Protein AF-A0A940BAD7-F1 (afdb_monomer_lite)

Sequence (75 aa):
MISYDAASTILTVKFPSNSQGGTVEVFRNGTKVAGVTANSGTTFSCRLCEYGTGNYNVIVSNGNTVIDSKNFTVR

Radius of gyration: 11.78 Å; chains: 1; bounding box: 25×22×31 Å

Secondary structure (DSSP, 8-state):
-EEEETTTTEEEEEPPTTS--EEEEEEETTEEEEEEEE-TT-EEEEEGGGG-SEEEEEEEEETTEEEEEEEEEE-

Foldseek 3Di:
DWDADQVQQKIKDFAAQPHQFWKKFKDFVNHTDDIDGDGHGDMDMDRCCVVPWGKMKIFTDDVPGTPDIDIDTHD

pLDDT: mean 94.13, std 3.01, range [83.69, 97.81]

Structure (mmCIF, N/CA/C/O backbone):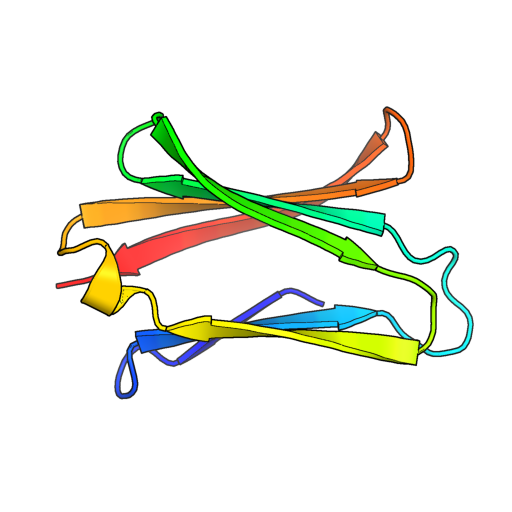
data_AF-A0A940BAD7-F1
#
_entry.id   AF-A0A940BAD7-F1
#
loop_
_atom_site.group_PDB
_atom_site.id
_atom_site.type_symbol
_atom_site.label_atom_id
_atom_site.label_alt_id
_atom_site.label_comp_id
_atom_site.label_asym_id
_atom_site.label_entity_id
_atom_site.label_seq_id
_atom_site.pdbx_PDB_ins_code
_atom_site.Cartn_x
_atom_site.Cartn_y
_atom_site.Cartn_z
_atom_site.occupancy
_atom_site.B_iso_or_equiv
_atom_site.auth_seq_id
_atom_site.auth_comp_id
_atom_site.auth_asym_id
_atom_site.auth_atom_id
_atom_site.pdbx_PDB_model_num
ATOM 1 N N . MET A 1 1 ? -3.124 -0.323 -10.270 1.00 83.69 1 MET A N 1
ATOM 2 C CA . MET A 1 1 ? -2.043 -0.563 -9.297 1.00 83.69 1 MET A CA 1
ATOM 3 C C . MET A 1 1 ? -2.600 -0.710 -7.899 1.00 83.69 1 MET A C 1
ATOM 5 O O . MET A 1 1 ? -2.326 -1.760 -7.359 1.00 83.69 1 MET A O 1
ATOM 9 N N . ILE A 1 2 ? -3.421 0.196 -7.344 1.00 95.81 2 ILE A N 1
ATOM 10 C CA . ILE A 1 2 ? -4.023 -0.014 -6.010 1.00 95.81 2 ILE A CA 1
ATOM 11 C C . ILE A 1 2 ? -5.389 -0.731 -6.077 1.00 95.81 2 ILE A C 1
ATOM 13 O O . ILE A 1 2 ? -6.316 -0.275 -6.748 1.00 95.81 2 ILE A O 1
ATOM 17 N N . SER A 1 3 ? -5.558 -1.809 -5.312 1.00 96.00 3 SER A N 1
ATOM 18 C CA . SER A 1 3 ? -6.841 -2.479 -5.059 1.00 96.00 3 SER A CA 1
ATOM 19 C C . SER A 1 3 ? -7.029 -2.743 -3.567 1.00 96.00 3 SER A C 1
ATOM 21 O O . SER A 1 3 ? -6.067 -3.026 -2.863 1.00 96.00 3 SER A O 1
ATOM 23 N N . TYR A 1 4 ? -8.267 -2.654 -3.087 1.00 95.88 4 TYR A N 1
ATOM 24 C CA . TYR A 1 4 ? -8.622 -2.947 -1.699 1.00 95.88 4 TYR A CA 1
ATOM 25 C C . TYR A 1 4 ? -9.832 -3.874 -1.691 1.00 95.88 4 TYR A C 1
ATOM 27 O O . TYR A 1 4 ? -10.845 -3.546 -2.313 1.00 95.88 4 TYR A O 1
ATOM 35 N N . ASP A 1 5 ? -9.711 -5.006 -1.009 1.00 95.62 5 ASP A N 1
ATOM 36 C CA . ASP A 1 5 ? -10.823 -5.902 -0.715 1.00 95.62 5 ASP A CA 1
ATOM 37 C C . ASP A 1 5 ? -11.313 -5.636 0.711 1.00 95.62 5 ASP A C 1
ATOM 39 O O . ASP A 1 5 ? -10.614 -5.901 1.689 1.00 95.62 5 ASP A O 1
ATOM 43 N N . ALA A 1 6 ? -12.529 -5.103 0.823 1.00 92.31 6 ALA A N 1
ATOM 44 C CA . ALA A 1 6 ? -13.129 -4.750 2.101 1.00 92.31 6 ALA A CA 1
ATOM 45 C C . ALA A 1 6 ? -13.522 -5.966 2.952 1.00 92.31 6 ALA A C 1
ATOM 47 O O . ALA A 1 6 ? -13.584 -5.833 4.170 1.00 92.31 6 ALA A O 1
ATOM 48 N N . ALA A 1 7 ? -13.766 -7.133 2.345 1.00 91.56 7 ALA A N 1
ATOM 49 C CA . ALA A 1 7 ? -14.159 -8.331 3.083 1.00 91.56 7 ALA A CA 1
ATOM 50 C C . ALA A 1 7 ? -12.958 -8.958 3.804 1.00 91.56 7 ALA A C 1
ATOM 52 O O . ALA A 1 7 ? -13.051 -9.337 4.969 1.00 91.56 7 ALA A O 1
ATOM 53 N N . SER A 1 8 ? -11.811 -9.032 3.124 1.00 92.88 8 SER A N 1
ATOM 54 C CA . SER A 1 8 ? -10.564 -9.547 3.704 1.00 92.88 8 SER A CA 1
ATOM 55 C C . SER A 1 8 ? -9.690 -8.467 4.351 1.00 92.88 8 SER A C 1
ATOM 57 O O . SER A 1 8 ? -8.727 -8.790 5.050 1.00 92.88 8 SER A O 1
ATOM 59 N N . THR A 1 9 ? -10.030 -7.187 4.161 1.00 95.25 9 THR A N 1
ATOM 60 C CA . THR A 1 9 ? -9.255 -5.994 4.554 1.00 95.25 9 THR A CA 1
ATOM 61 C C . THR A 1 9 ? -7.842 -5.953 3.959 1.00 95.25 9 THR A C 1
ATOM 63 O O . THR A 1 9 ? -6.916 -5.383 4.543 1.00 95.25 9 THR A O 1
ATOM 66 N N . ILE A 1 10 ? -7.660 -6.564 2.787 1.00 95.88 10 ILE A N 1
ATOM 67 C CA . ILE A 1 10 ? -6.368 -6.640 2.106 1.00 95.88 10 ILE A CA 1
ATOM 68 C C . ILE A 1 10 ? -6.237 -5.488 1.111 1.00 95.88 10 ILE A C 1
ATOM 70 O O . ILE A 1 10 ? -7.040 -5.326 0.191 1.00 95.88 10 ILE A O 1
ATOM 74 N N . LEU A 1 11 ? -5.180 -4.702 1.289 1.00 96.62 11 LEU A N 1
ATOM 75 C CA . LEU A 1 11 ? -4.658 -3.774 0.297 1.00 96.62 11 LEU A CA 1
ATOM 76 C C . LEU A 1 11 ? -3.655 -4.505 -0.588 1.00 96.62 11 LEU A C 1
ATOM 78 O O . LEU A 1 11 ? -2.744 -5.155 -0.082 1.00 96.62 11 LEU A O 1
ATOM 82 N N . THR A 1 12 ? -3.752 -4.307 -1.894 1.00 97.00 12 THR A N 1
ATOM 83 C CA . THR A 1 12 ? -2.771 -4.785 -2.865 1.00 97.00 12 THR A CA 1
ATOM 84 C C . THR A 1 12 ? -2.333 -3.635 -3.760 1.00 97.00 12 THR A C 1
ATOM 86 O O . THR A 1 12 ? -3.162 -2.868 -4.251 1.00 97.00 12 THR A O 1
ATOM 89 N N . VAL A 1 13 ? -1.025 -3.522 -3.993 1.00 96.56 13 VAL A N 1
ATOM 90 C CA . VAL A 1 13 ? -0.441 -2.603 -4.970 1.00 96.56 13 VAL A CA 1
ATOM 91 C C . VAL A 1 13 ? 0.384 -3.384 -5.987 1.00 96.56 13 VAL A C 1
ATOM 93 O O . VAL A 1 13 ? 1.411 -3.961 -5.647 1.00 96.56 13 VAL A O 1
ATOM 96 N N . LYS A 1 14 ? -0.063 -3.408 -7.243 1.00 95.62 14 LYS A N 1
ATOM 97 C CA . LYS A 1 14 ? 0.610 -4.092 -8.353 1.00 95.62 14 LYS A CA 1
ATOM 98 C C . LYS A 1 14 ? 1.353 -3.102 -9.243 1.00 95.62 14 LYS A C 1
ATOM 100 O O . LYS A 1 14 ? 0.721 -2.223 -9.838 1.00 95.62 14 LYS A O 1
ATOM 105 N N . PHE A 1 15 ? 2.656 -3.310 -9.399 1.00 93.94 15 PHE A N 1
ATOM 106 C CA . PHE A 1 15 ? 3.498 -2.619 -10.370 1.00 93.94 15 PHE A CA 1
ATOM 107 C C . PHE A 1 15 ? 3.606 -3.473 -11.644 1.00 93.94 15 PHE A C 1
ATOM 109 O O . PHE A 1 15 ? 4.074 -4.609 -11.577 1.00 93.94 15 PHE A O 1
ATOM 116 N N . PRO A 1 16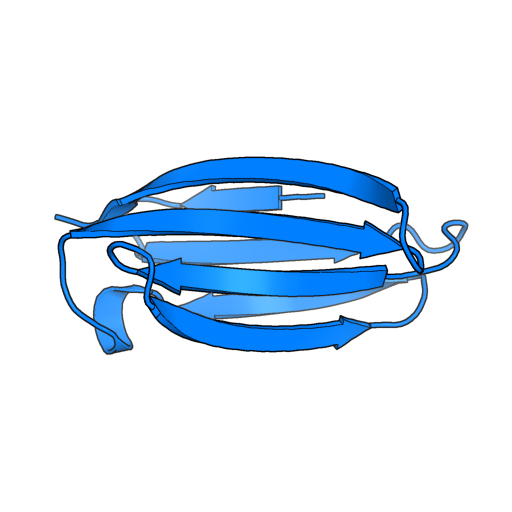 ? 3.160 -2.982 -12.815 1.00 90.38 16 PRO A N 1
ATOM 117 C CA . PRO A 1 16 ? 3.319 -3.707 -14.078 1.00 90.38 16 PRO A CA 1
ATOM 118 C C . PRO A 1 16 ? 4.792 -4.010 -14.396 1.00 90.38 16 PRO A C 1
ATOM 120 O O . PRO A 1 16 ? 5.671 -3.233 -14.032 1.00 90.38 16 PRO A O 1
ATOM 123 N N . SER A 1 17 ? 5.079 -5.102 -15.114 1.00 88.81 17 SER A N 1
ATOM 124 C CA . SER A 1 17 ? 6.459 -5.518 -15.445 1.00 88.81 17 SER A CA 1
ATOM 125 C C . SER A 1 17 ? 7.261 -4.475 -16.232 1.00 88.81 17 SER A C 1
ATOM 127 O O . SER A 1 17 ? 8.478 -4.422 -16.105 1.00 88.81 17 SER A O 1
ATOM 129 N N . ASN A 1 18 ? 6.575 -3.599 -16.970 1.00 86.12 18 ASN A N 1
ATOM 130 C CA . ASN A 1 18 ? 7.178 -2.530 -17.771 1.00 86.12 18 ASN A CA 1
ATOM 131 C C . ASN A 1 18 ? 7.025 -1.134 -17.129 1.00 86.12 18 ASN A C 1
ATOM 133 O O . ASN A 1 18 ? 7.100 -0.128 -17.830 1.00 86.12 18 ASN A O 1
ATOM 137 N N . SER A 1 19 ? 6.740 -1.047 -15.823 1.00 85.81 19 SER A N 1
ATOM 138 C CA . SER A 1 19 ? 6.752 0.230 -15.093 1.00 85.81 19 SER A CA 1
ATOM 139 C C . SER A 1 19 ? 8.140 0.529 -14.519 1.00 85.81 19 SER A C 1
ATOM 141 O O . SER A 1 19 ? 9.026 -0.315 -14.549 1.00 85.81 19 SER A O 1
ATOM 143 N N . GLN A 1 20 ? 8.339 1.721 -13.959 1.00 87.06 20 GLN A N 1
ATOM 144 C CA . GLN A 1 20 ? 9.573 2.070 -13.241 1.00 87.06 20 GLN A CA 1
ATOM 145 C C . GLN A 1 20 ? 9.569 1.603 -11.768 1.00 87.06 20 GLN A C 1
ATOM 147 O O . GLN A 1 20 ? 10.457 1.966 -11.005 1.00 87.06 20 GLN A O 1
ATOM 152 N N . GLY A 1 21 ? 8.576 0.810 -11.345 1.00 91.00 21 GLY A N 1
ATOM 153 C CA . GLY A 1 21 ? 8.333 0.559 -9.923 1.00 91.00 21 GLY A CA 1
ATOM 154 C C . GLY A 1 21 ? 7.815 1.808 -9.201 1.00 91.00 21 GLY A C 1
ATOM 155 O O . GLY A 1 21 ? 7.221 2.694 -9.824 1.00 91.00 21 GLY A O 1
ATOM 156 N N . GLY A 1 22 ? 7.996 1.859 -7.885 1.00 94.94 22 GLY A N 1
ATOM 157 C CA . GLY A 1 22 ? 7.628 3.012 -7.071 1.00 94.94 22 GLY A CA 1
ATOM 158 C C . GLY A 1 22 ? 7.648 2.741 -5.572 1.00 94.94 22 GLY A C 1
ATOM 159 O O . GLY A 1 22 ? 7.857 1.619 -5.112 1.00 94.94 22 GLY A O 1
ATOM 160 N N . THR A 1 23 ? 7.407 3.791 -4.802 1.00 96.75 23 THR A N 1
ATOM 161 C CA . THR A 1 23 ? 7.231 3.738 -3.355 1.00 96.75 23 THR A CA 1
ATOM 162 C C . THR A 1 23 ? 5.745 3.704 -3.039 1.00 96.75 23 THR A C 1
ATOM 164 O O . THR A 1 23 ? 4.981 4.516 -3.549 1.00 96.75 23 THR A O 1
ATOM 167 N N . VAL A 1 24 ? 5.334 2.765 -2.193 1.00 97.44 24 VAL A N 1
ATOM 168 C CA . VAL A 1 24 ? 3.998 2.700 -1.598 1.00 97.44 24 VAL A CA 1
ATOM 169 C C . VAL A 1 24 ? 4.097 3.194 -0.165 1.00 97.44 24 VAL A C 1
ATOM 171 O O . VAL A 1 24 ? 4.926 2.703 0.600 1.00 97.44 24 VAL A O 1
ATOM 174 N N . GLU A 1 25 ? 3.225 4.112 0.223 1.00 97.50 25 GLU A N 1
ATOM 175 C CA . GLU A 1 25 ? 3.071 4.569 1.600 1.00 97.50 25 GLU A CA 1
ATOM 176 C C . GLU A 1 25 ? 1.609 4.452 2.015 1.00 97.50 25 GLU A C 1
ATOM 178 O O . GLU A 1 25 ? 0.707 4.832 1.271 1.00 97.50 25 GLU A O 1
ATOM 183 N N . VAL A 1 26 ? 1.372 3.899 3.202 1.00 97.62 26 VAL A N 1
ATOM 184 C CA . VAL A 1 26 ? 0.038 3.684 3.761 1.00 97.62 26 VAL A CA 1
ATOM 185 C C . VAL A 1 26 ? -0.066 4.452 5.066 1.00 97.62 26 VAL A C 1
ATOM 187 O O . VAL A 1 26 ? 0.723 4.233 5.986 1.00 97.62 26 VAL A O 1
ATOM 190 N N . PHE A 1 27 ? -1.066 5.317 5.159 1.00 97.75 27 PHE A N 1
ATOM 191 C CA . PHE A 1 27 ? -1.360 6.145 6.318 1.00 97.75 27 PHE A CA 1
ATOM 192 C C . PHE A 1 27 ? -2.701 5.739 6.917 1.00 97.75 27 PHE A C 1
ATOM 194 O O . PHE A 1 27 ? -3.665 5.574 6.177 1.00 97.75 27 PHE A O 1
ATOM 201 N N . ARG A 1 28 ? -2.786 5.638 8.245 1.00 96.88 28 ARG A N 1
ATOM 202 C CA . ARG A 1 28 ? -4.033 5.523 9.011 1.00 96.88 28 ARG A CA 1
ATOM 203 C C . ARG A 1 28 ? -4.234 6.816 9.791 1.00 96.88 28 ARG A C 1
ATOM 205 O O . ARG A 1 28 ? -3.377 7.182 10.589 1.00 96.88 28 ARG A O 1
ATOM 212 N N . ASN A 1 29 ? -5.344 7.515 9.559 1.00 93.81 29 ASN A N 1
ATOM 213 C CA . ASN A 1 29 ? -5.664 8.802 10.196 1.00 93.81 29 ASN A CA 1
ATOM 214 C C . ASN A 1 29 ? -4.501 9.824 10.140 1.00 93.81 29 ASN A C 1
ATOM 216 O O . ASN A 1 29 ? -4.269 10.564 11.090 1.00 93.81 29 ASN A O 1
ATOM 220 N N . GLY A 1 30 ? -3.746 9.837 9.035 1.00 93.25 30 GLY A N 1
ATOM 221 C CA . GLY A 1 30 ? -2.588 10.719 8.833 1.00 93.25 30 GLY A CA 1
ATOM 222 C C . GLY A 1 30 ? -1.243 10.184 9.345 1.00 93.25 30 GLY A C 1
ATOM 223 O O . GLY A 1 30 ? -0.210 10.763 9.026 1.00 93.25 30 GLY A O 1
ATOM 224 N N . THR A 1 31 ? -1.206 9.064 10.074 1.00 95.44 31 THR A N 1
ATOM 225 C CA . THR A 1 31 ? 0.041 8.433 10.544 1.00 95.44 31 THR A CA 1
ATOM 226 C C . THR A 1 31 ? 0.461 7.298 9.618 1.00 95.44 31 THR A C 1
ATOM 228 O O . THR A 1 31 ? -0.338 6.408 9.339 1.00 95.44 31 THR A O 1
ATOM 231 N N . LYS A 1 32 ? 1.716 7.285 9.155 1.00 96.38 32 LYS A N 1
ATOM 232 C CA . LYS A 1 32 ? 2.251 6.192 8.328 1.00 96.38 32 LYS A CA 1
ATOM 233 C C . LYS A 1 32 ? 2.299 4.884 9.130 1.00 96.38 32 LYS A C 1
ATOM 235 O O . LYS A 1 32 ? 2.893 4.851 10.202 1.00 96.38 32 LYS A O 1
ATOM 240 N N . VAL A 1 33 ? 1.700 3.820 8.597 1.00 96.69 33 VAL A N 1
ATOM 241 C CA . VAL A 1 33 ? 1.625 2.485 9.230 1.00 96.69 33 VAL A CA 1
ATOM 242 C C . VAL A 1 33 ? 2.317 1.390 8.420 1.00 96.69 33 VAL A C 1
ATOM 244 O O . VAL A 1 33 ? 2.759 0.397 8.989 1.00 96.69 33 VAL A O 1
ATOM 247 N N . ALA A 1 34 ? 2.454 1.572 7.105 1.00 95.50 34 ALA A N 1
ATOM 248 C CA . ALA A 1 34 ? 3.196 0.661 6.240 1.00 95.50 34 ALA A CA 1
ATOM 249 C C . ALA A 1 34 ? 3.819 1.416 5.060 1.00 95.50 34 ALA A C 1
ATOM 251 O O . ALA A 1 34 ? 3.370 2.499 4.678 1.00 95.50 34 ALA A O 1
ATOM 252 N N . GLY A 1 35 ? 4.853 0.834 4.460 1.00 94.75 35 GLY A N 1
ATOM 253 C CA . GLY A 1 35 ? 5.386 1.316 3.195 1.00 94.75 35 GLY A CA 1
ATOM 254 C C . GLY A 1 35 ? 6.504 0.438 2.655 1.00 94.75 35 GLY A C 1
ATOM 255 O O . GLY A 1 35 ? 7.155 -0.281 3.409 1.00 94.75 35 GLY A O 1
ATOM 256 N N . VAL A 1 36 ? 6.702 0.488 1.342 1.00 95.50 36 VAL A N 1
ATOM 257 C CA . VAL A 1 36 ? 7.724 -0.294 0.642 1.00 95.50 36 VAL A CA 1
ATOM 258 C C . VAL A 1 36 ? 8.161 0.424 -0.629 1.00 95.50 36 VAL A C 1
ATOM 260 O O . VAL A 1 36 ? 7.338 1.027 -1.312 1.00 95.50 36 VAL A O 1
ATOM 263 N N . THR A 1 37 ? 9.441 0.328 -0.975 1.00 95.56 37 THR A N 1
ATOM 264 C CA . THR A 1 37 ? 9.919 0.640 -2.326 1.00 95.56 37 THR A CA 1
ATOM 265 C C . THR A 1 37 ? 9.959 -0.653 -3.122 1.00 95.56 37 THR A C 1
ATOM 267 O O . THR A 1 37 ? 10.567 -1.632 -2.692 1.00 95.56 37 THR A O 1
ATOM 270 N N . ALA A 1 38 ? 9.278 -0.672 -4.260 1.00 91.81 38 ALA A N 1
ATOM 271 C CA . ALA A 1 38 ? 9.060 -1.872 -5.044 1.00 91.81 38 ALA A C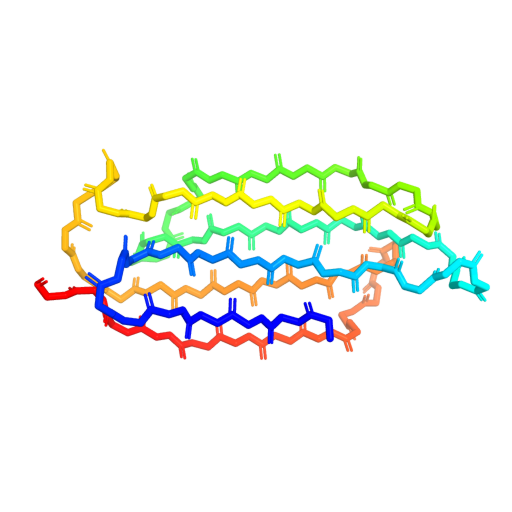A 1
ATOM 272 C C . ALA A 1 38 ? 9.500 -1.660 -6.499 1.00 91.81 38 ALA A C 1
ATOM 274 O O . ALA A 1 38 ? 9.261 -0.608 -7.091 1.00 91.81 38 ALA A O 1
ATOM 275 N N . ASN A 1 39 ? 10.140 -2.676 -7.076 1.00 92.62 39 ASN A N 1
ATOM 276 C CA . ASN A 1 39 ? 10.585 -2.664 -8.471 1.00 92.62 39 ASN A CA 1
ATOM 277 C C . ASN A 1 39 ? 9.418 -2.942 -9.434 1.00 92.62 39 ASN A C 1
ATOM 279 O O . ASN A 1 39 ? 8.310 -3.301 -9.022 1.00 92.62 39 ASN A O 1
ATOM 283 N N . SER A 1 40 ? 9.667 -2.822 -10.735 1.00 92.75 40 SER A N 1
ATOM 284 C CA . SER A 1 40 ? 8.708 -3.235 -11.761 1.00 92.75 40 SER A CA 1
ATOM 285 C C . SER A 1 40 ? 8.321 -4.716 -11.625 1.00 92.75 40 SER A C 1
ATOM 287 O O . SER A 1 40 ? 9.081 -5.537 -11.113 1.00 92.75 40 SER A O 1
ATOM 289 N N . GLY A 1 41 ? 7.101 -5.065 -12.036 1.00 91.94 41 GLY A N 1
ATOM 290 C CA . GLY A 1 41 ? 6.602 -6.450 -12.004 1.00 91.94 41 GLY A CA 1
ATOM 291 C C . GLY A 1 41 ? 6.297 -7.013 -10.613 1.00 91.94 41 GLY A C 1
ATOM 292 O O . GLY A 1 41 ? 5.872 -8.162 -10.501 1.00 91.94 41 GLY A O 1
ATOM 293 N N . THR A 1 42 ? 6.485 -6.230 -9.551 1.00 94.06 42 THR A N 1
ATOM 294 C CA . THR A 1 42 ? 6.244 -6.670 -8.174 1.00 94.06 42 THR A CA 1
ATOM 295 C C . THR A 1 42 ? 4.814 -6.388 -7.716 1.00 94.06 42 THR A C 1
ATOM 297 O O . THR A 1 42 ? 4.094 -5.544 -8.260 1.00 94.06 42 THR A O 1
ATOM 300 N N . THR A 1 43 ? 4.381 -7.121 -6.691 1.00 94.94 43 THR A N 1
ATOM 301 C CA . THR A 1 43 ? 3.103 -6.891 -6.014 1.00 94.94 43 THR A CA 1
ATOM 302 C C . THR A 1 43 ? 3.347 -6.749 -4.520 1.00 94.94 43 THR A C 1
ATOM 304 O O . THR A 1 43 ? 3.891 -7.648 -3.887 1.00 94.94 43 THR A O 1
ATOM 307 N N . PHE A 1 44 ? 2.924 -5.623 -3.960 1.00 93.81 44 PHE A N 1
ATOM 308 C CA . PHE A 1 44 ? 2.842 -5.396 -2.524 1.00 93.81 44 PHE A CA 1
ATOM 309 C C . PHE A 1 44 ? 1.448 -5.787 -2.036 1.00 93.81 44 PHE A C 1
ATOM 311 O O . PHE A 1 44 ? 0.457 -5.509 -2.709 1.00 93.81 44 PHE A O 1
ATOM 318 N N . SER A 1 45 ? 1.351 -6.434 -0.878 1.00 95.50 45 SER A N 1
ATOM 319 C CA . SER A 1 45 ? 0.073 -6.688 -0.211 1.00 95.50 45 SER A CA 1
ATOM 320 C C . SER A 1 45 ? 0.204 -6.470 1.288 1.00 95.50 45 SER A C 1
ATOM 322 O O . SER A 1 45 ? 1.253 -6.740 1.866 1.00 95.50 45 SER A O 1
ATOM 324 N N . CYS A 1 46 ? -0.854 -5.952 1.901 1.00 94.00 46 CYS A N 1
ATOM 325 C CA . CYS A 1 46 ? -0.871 -5.552 3.299 1.00 94.00 46 CYS A CA 1
ATOM 326 C C . CYS A 1 46 ? -2.265 -5.766 3.893 1.00 94.00 46 CYS A C 1
ATOM 328 O O . CYS A 1 46 ? -3.266 -5.371 3.290 1.00 94.00 46 CYS A O 1
ATOM 330 N N . ARG A 1 47 ? -2.335 -6.395 5.070 1.00 95.25 47 ARG A N 1
ATOM 331 C CA . ARG A 1 47 ? -3.591 -6.652 5.773 1.00 95.25 47 ARG A CA 1
ATOM 332 C C . ARG A 1 47 ? -3.883 -5.507 6.736 1.00 95.25 47 ARG A C 1
ATOM 334 O O . ARG A 1 47 ? -3.252 -5.365 7.776 1.00 95.25 47 ARG A O 1
ATOM 341 N N . LEU A 1 48 ? -4.840 -4.659 6.384 1.00 94.50 48 LEU A N 1
ATOM 342 C CA . LEU A 1 48 ? -5.008 -3.367 7.047 1.00 94.50 48 LEU A CA 1
ATOM 343 C C . LEU A 1 48 ? -5.656 -3.464 8.425 1.00 94.50 48 LEU A C 1
ATOM 345 O O . LEU A 1 48 ? -5.397 -2.599 9.263 1.00 94.50 48 LEU A O 1
ATOM 349 N N . CYS A 1 49 ? -6.445 -4.516 8.676 1.00 90.75 49 CYS A N 1
ATOM 350 C CA . CYS A 1 49 ? -7.059 -4.752 9.981 1.00 90.75 49 CYS A CA 1
ATOM 351 C C . CYS A 1 49 ? -6.031 -4.941 11.107 1.00 90.75 49 CYS A C 1
ATOM 353 O O . CYS A 1 49 ? -6.355 -4.683 12.261 1.00 90.75 49 CYS A O 1
ATOM 355 N N . GLU A 1 50 ? -4.790 -5.329 10.790 1.00 93.94 50 GLU A N 1
ATOM 356 C CA . GLU A 1 50 ? -3.705 -5.471 11.773 1.00 93.94 50 GLU A CA 1
ATOM 357 C C . GLU A 1 50 ? -3.282 -4.122 12.380 1.00 93.94 50 GLU A C 1
ATOM 359 O O . GLU A 1 50 ? -2.778 -4.078 13.499 1.00 93.94 50 GLU A O 1
ATOM 364 N N . TYR A 1 51 ? -3.555 -3.008 11.689 1.00 93.88 51 TYR A N 1
ATOM 365 C CA . TYR A 1 51 ? -3.295 -1.649 12.186 1.00 93.88 51 TYR A CA 1
ATOM 366 C C . TYR A 1 51 ? -4.535 -0.978 12.808 1.00 93.88 51 TYR A C 1
ATOM 368 O O . TYR A 1 51 ? -4.454 0.168 13.264 1.00 93.88 51 TYR A O 1
ATOM 376 N N . GLY A 1 52 ? -5.673 -1.683 12.847 1.00 93.62 52 GLY A N 1
ATOM 377 C CA . GLY A 1 52 ? -6.940 -1.239 13.432 1.00 93.62 52 GLY A CA 1
ATOM 378 C C . GLY A 1 52 ? -7.963 -0.683 12.433 1.00 93.62 52 GLY A C 1
ATOM 379 O O . GLY A 1 52 ? -7.769 -0.678 11.224 1.00 93.62 52 GLY A O 1
ATOM 380 N N . THR A 1 53 ? -9.096 -0.206 12.946 1.00 94.38 53 THR A N 1
ATOM 381 C CA . THR A 1 53 ? -10.163 0.413 12.138 1.00 94.38 53 THR A CA 1
ATOM 382 C C . THR A 1 53 ? -9.879 1.893 11.883 1.00 94.38 53 THR A C 1
ATOM 384 O O . THR A 1 53 ? -9.138 2.534 12.629 1.00 94.38 53 THR A O 1
ATOM 387 N N . GLY A 1 54 ? -10.449 2.482 10.836 1.00 94.31 54 GLY A N 1
ATOM 388 C CA . GLY A 1 54 ? -10.320 3.916 10.570 1.00 94.31 54 GLY A CA 1
ATOM 389 C C . GLY A 1 54 ? -10.130 4.253 9.101 1.00 94.31 54 GLY A C 1
ATOM 390 O O . GLY A 1 54 ? -10.335 3.420 8.217 1.00 94.31 54 GLY A O 1
ATOM 391 N N . ASN A 1 55 ? -9.749 5.504 8.849 1.00 95.94 55 ASN A N 1
ATOM 392 C CA . ASN A 1 55 ? -9.534 6.005 7.501 1.00 95.94 55 ASN A CA 1
ATOM 393 C C . ASN A 1 55 ? -8.089 5.783 7.089 1.00 95.94 55 ASN A C 1
ATOM 395 O O . ASN A 1 55 ? -7.159 6.151 7.810 1.00 95.94 55 ASN A O 1
ATOM 399 N N . TYR A 1 56 ? -7.922 5.214 5.905 1.00 97.56 56 TYR A N 1
ATOM 400 C CA . TYR A 1 56 ? -6.632 4.935 5.319 1.00 97.56 56 TYR A CA 1
ATOM 401 C C . TYR A 1 56 ? -6.452 5.714 4.028 1.00 97.56 56 TYR A C 1
ATOM 403 O O . TYR A 1 56 ? -7.378 5.832 3.222 1.00 97.56 56 TYR A O 1
ATOM 411 N N . ASN A 1 57 ? -5.233 6.197 3.835 1.00 97.69 57 ASN A N 1
ATOM 412 C CA . ASN A 1 57 ? -4.763 6.809 2.607 1.00 97.69 57 ASN A CA 1
ATOM 413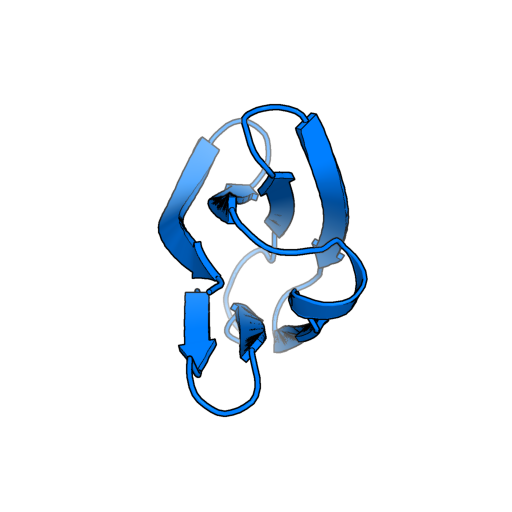 C C . ASN A 1 57 ? -3.540 6.033 2.116 1.00 97.69 57 ASN A C 1
ATOM 415 O O . ASN A 1 57 ? -2.620 5.759 2.884 1.00 97.69 57 ASN A O 1
ATOM 419 N N . VAL A 1 58 ? -3.549 5.655 0.845 1.00 97.81 58 VAL A N 1
ATOM 420 C CA . VAL A 1 58 ? -2.427 5.003 0.173 1.00 97.81 58 VAL A CA 1
ATOM 421 C C . VAL A 1 58 ? -1.927 5.942 -0.894 1.00 97.81 58 VAL A C 1
ATOM 423 O O . VAL A 1 58 ? -2.712 6.404 -1.721 1.00 97.81 58 VAL A O 1
ATOM 426 N N . ILE A 1 59 ? -0.627 6.187 -0.887 1.00 97.31 59 ILE A N 1
ATOM 427 C CA . ILE A 1 59 ? 0.065 6.989 -1.884 1.00 97.31 59 ILE A CA 1
ATOM 428 C C . ILE A 1 59 ? 1.062 6.076 -2.574 1.00 97.31 59 ILE A C 1
ATOM 430 O O . ILE A 1 59 ? 1.812 5.352 -1.919 1.00 97.31 59 ILE A O 1
ATOM 434 N N . VAL A 1 60 ? 1.056 6.098 -3.902 1.00 96.50 60 VAL A N 1
ATOM 435 C CA . VAL A 1 60 ? 2.085 5.461 -4.711 1.00 96.50 60 VAL A CA 1
ATOM 436 C C . VAL A 1 60 ? 2.809 6.544 -5.487 1.00 96.50 60 VAL A C 1
ATOM 438 O O . VAL A 1 60 ? 2.186 7.305 -6.230 1.00 96.50 60 VAL A O 1
ATOM 441 N N . SER A 1 61 ? 4.122 6.615 -5.319 1.00 96.12 61 SER A N 1
ATOM 442 C CA . SER A 1 61 ? 4.979 7.602 -5.965 1.00 96.12 61 SER A CA 1
ATOM 443 C C . SER A 1 61 ? 6.123 6.949 -6.731 1.00 96.12 61 SER A C 1
ATOM 445 O O . SER A 1 61 ? 6.541 5.831 -6.442 1.00 96.12 61 SER A O 1
ATOM 447 N N . ASN A 1 62 ? 6.643 7.653 -7.726 1.00 93.06 62 ASN A N 1
ATOM 448 C CA . ASN A 1 62 ? 7.918 7.352 -8.358 1.00 93.06 62 ASN A CA 1
ATOM 449 C C . ASN A 1 62 ? 8.801 8.599 -8.236 1.00 93.06 62 ASN A C 1
ATOM 451 O O . ASN A 1 62 ? 8.490 9.656 -8.796 1.00 93.06 62 ASN A O 1
ATOM 455 N N . GLY A 1 63 ? 9.854 8.496 -7.421 1.00 89.25 63 GLY A N 1
ATOM 456 C CA . GLY A 1 63 ? 10.603 9.656 -6.948 1.00 89.25 63 GLY A CA 1
ATOM 457 C C . GLY A 1 63 ? 9.673 10.647 -6.245 1.00 89.25 63 GLY A C 1
ATOM 458 O O . GLY A 1 63 ? 8.943 10.281 -5.326 1.00 89.25 63 GLY A O 1
ATOM 459 N N . ASN A 1 64 ? 9.658 11.890 -6.726 1.00 90.56 64 ASN A N 1
ATOM 460 C CA . ASN A 1 64 ? 8.834 12.968 -6.168 1.00 90.56 64 ASN A CA 1
ATOM 461 C C . ASN A 1 64 ? 7.439 13.080 -6.812 1.00 90.56 64 ASN A C 1
ATOM 463 O O . ASN A 1 64 ? 6.686 13.994 -6.484 1.00 90.56 64 ASN A O 1
ATOM 467 N N . THR A 1 65 ? 7.089 12.185 -7.741 1.00 94.50 65 THR A N 1
ATOM 468 C CA . THR A 1 65 ? 5.812 12.243 -8.467 1.00 94.50 65 THR A CA 1
ATOM 469 C C . THR A 1 65 ? 4.835 11.232 -7.892 1.00 94.50 65 THR A C 1
ATOM 471 O O . THR A 1 65 ? 5.124 10.038 -7.894 1.00 94.50 65 THR A O 1
ATOM 474 N N . VAL A 1 66 ? 3.661 11.679 -7.444 1.00 95.62 66 VAL A N 1
ATOM 475 C CA . VAL A 1 66 ? 2.548 10.778 -7.105 1.00 95.62 66 VAL A CA 1
ATOM 476 C C . VAL A 1 66 ? 1.930 10.252 -8.399 1.00 95.62 66 VAL A C 1
ATOM 478 O O . VAL A 1 66 ? 1.553 11.034 -9.267 1.00 95.62 66 VAL A O 1
ATOM 481 N N . ILE A 1 67 ? 1.839 8.930 -8.526 1.00 93.44 67 ILE A N 1
ATOM 482 C CA . ILE A 1 67 ? 1.346 8.243 -9.729 1.00 93.44 67 ILE A CA 1
ATOM 483 C C . ILE A 1 67 ? 0.014 7.520 -9.504 1.00 93.44 67 ILE A C 1
ATOM 485 O O . ILE A 1 67 ? -0.699 7.258 -10.467 1.00 93.44 67 ILE A O 1
ATOM 489 N N . ASP A 1 68 ? -0.337 7.217 -8.253 1.00 95.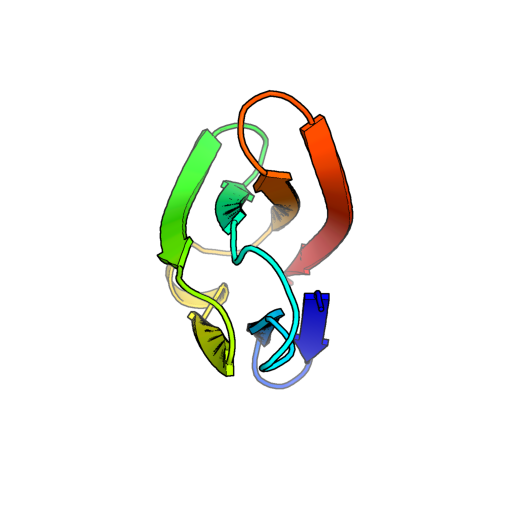38 68 ASP A N 1
ATOM 490 C CA . ASP A 1 68 ? -1.674 6.763 -7.859 1.00 95.38 68 ASP A CA 1
ATOM 491 C C . ASP A 1 68 ? -1.902 7.079 -6.379 1.00 95.38 68 ASP A C 1
ATOM 493 O O . ASP A 1 68 ? -0.960 7.150 -5.587 1.00 95.38 68 ASP A O 1
ATOM 497 N N . SER A 1 69 ? -3.157 7.267 -5.992 1.00 96.56 69 SER A N 1
ATOM 498 C CA . SER A 1 69 ? -3.522 7.394 -4.586 1.00 96.56 69 SER A CA 1
ATOM 499 C C . SER A 1 69 ? -4.951 6.932 -4.355 1.00 96.56 69 SER A C 1
ATOM 501 O O . SER A 1 69 ? -5.818 7.080 -5.218 1.00 96.56 69 SER A O 1
ATOM 503 N N . LYS A 1 70 ? -5.215 6.361 -3.180 1.00 97.12 70 LYS A N 1
ATOM 504 C CA . LYS A 1 70 ? -6.547 5.863 -2.841 1.00 97.12 70 LYS A CA 1
ATOM 505 C C . LYS A 1 70 ? -6.857 6.032 -1.366 1.00 97.12 70 LYS A C 1
ATOM 507 O O . LYS A 1 70 ? -6.003 5.803 -0.516 1.00 97.12 70 LYS A O 1
ATOM 512 N N . ASN A 1 71 ? -8.107 6.379 -1.081 1.00 95.88 71 ASN A N 1
ATOM 513 C CA . ASN A 1 71 ? -8.650 6.432 0.270 1.00 95.88 71 ASN A CA 1
ATOM 514 C C . ASN A 1 71 ? -9.667 5.309 0.471 1.00 95.88 71 ASN A C 1
ATOM 516 O O . ASN A 1 71 ? -10.434 4.995 -0.442 1.00 95.88 71 ASN A O 1
ATOM 520 N N . PHE A 1 72 ? -9.691 4.719 1.661 1.00 92.62 72 PHE A N 1
ATOM 521 C CA . PHE A 1 72 ? -10.705 3.743 2.061 1.00 92.62 72 PHE A CA 1
ATOM 522 C C . PHE A 1 72 ? -10.873 3.733 3.580 1.00 92.62 72 PHE A C 1
ATOM 524 O O . PHE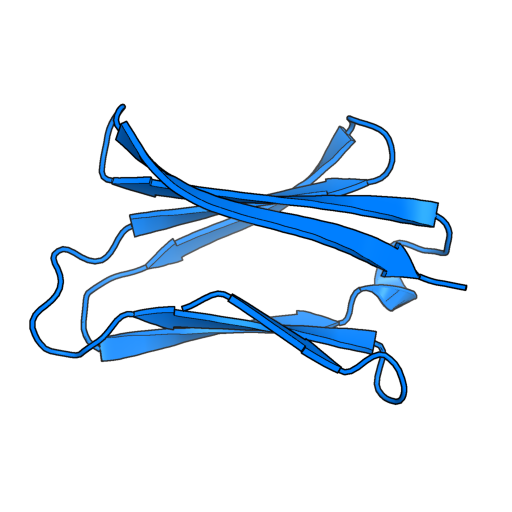 A 1 72 ? -9.997 4.167 4.326 1.00 92.62 72 PHE A O 1
ATOM 531 N N . THR A 1 73 ? -12.013 3.229 4.040 1.00 94.06 73 THR A N 1
ATOM 532 C CA . THR A 1 73 ? -12.305 3.067 5.465 1.00 94.06 73 THR A CA 1
ATOM 533 C C . THR A 1 73 ? -12.323 1.581 5.800 1.00 94.06 73 THR A C 1
ATOM 535 O O . THR A 1 73 ? -13.043 0.811 5.163 1.00 94.06 73 THR A O 1
ATOM 538 N N . VAL A 1 74 ? -11.549 1.193 6.810 1.00 94.00 74 VAL A N 1
ATOM 539 C CA . VAL A 1 74 ? -11.612 -0.132 7.439 1.00 94.00 74 VAL A CA 1
ATOM 540 C C . VAL A 1 74 ? -12.566 -0.022 8.629 1.00 94.00 74 VAL A C 1
ATOM 542 O O . VAL A 1 74 ? -12.401 0.880 9.455 1.00 94.00 74 VAL A O 1
ATOM 545 N N . ARG A 1 75 ? -13.573 -0.895 8.693 1.00 87.12 75 ARG A N 1
ATOM 546 C CA . ARG A 1 75 ? -14.592 -0.928 9.753 1.00 87.12 75 ARG A CA 1
ATOM 547 C C . ARG A 1 75 ? -14.510 -2.220 10.541 1.00 87.12 75 ARG A C 1
ATOM 549 O O . ARG A 1 75 ? -14.110 -3.230 9.927 1.00 87.12 75 ARG A O 1
#